Protein AF-A0A1V6PQU1-F1 (afdb_monomer_lite)

pLDDT: mean 85.0, std 11.57, range [46.12, 95.75]

InterPro domains:
  IPR003959 ATPase, AAA-type, core [PF00004] (62-90)
  IPR027417 P-loop containing nucleoside triphosphate hydrolase [G3DSA:3.40.50.300] (12-93)
  IPR027417 P-loop containing nucleoside triphosphate hydrolase [SSF52540] (9-90)

Structure (mmCIF, N/CA/C/O backbone):
data_AF-A0A1V6PQU1-F1
#
_entry.id   AF-A0A1V6PQU1-F1
#
loop_
_atom_site.group_PDB
_atom_site.id
_atom_site.type_symbol
_atom_site.label_atom_id
_atom_site.label_alt_id
_atom_site.label_comp_id
_atom_site.label_asym_id
_atom_site.label_entity_id
_atom_site.label_seq_id
_atom_site.pdbx_PDB_ins_code
_atom_site.Cartn_x
_atom_site.Cartn_y
_atom_site.Cartn_z
_atom_site.occupancy
_atom_site.B_iso_or_equiv
_atom_site.auth_seq_id
_atom_site.auth_comp_id
_atom_site.auth_asym_id
_atom_site.auth_atom_id
_atom_site.pdbx_PDB_model_num
ATOM 1 N N . MET A 1 1 ? 15.782 -23.194 3.431 1.00 55.47 1 MET A N 1
ATOM 2 C CA . MET A 1 1 ? 14.368 -23.229 3.008 1.00 55.47 1 MET A CA 1
ATOM 3 C C . MET A 1 1 ? 14.363 -22.976 1.515 1.00 55.47 1 MET A C 1
ATOM 5 O O . MET A 1 1 ? 14.887 -21.946 1.112 1.00 55.47 1 MET A O 1
ATOM 9 N N . PHE A 1 2 ? 13.894 -23.928 0.713 1.00 63.16 2 PHE A N 1
ATOM 10 C CA . PHE A 1 2 ? 13.787 -23.765 -0.738 1.00 63.16 2 PHE A CA 1
ATOM 11 C C . PHE A 1 2 ? 12.311 -23.617 -1.094 1.00 63.16 2 PHE A C 1
ATOM 13 O O . PHE A 1 2 ? 11.477 -24.326 -0.536 1.00 63.16 2 PHE A O 1
ATOM 20 N N . LEU A 1 3 ? 12.002 -22.657 -1.964 1.00 67.31 3 LEU A N 1
ATOM 21 C CA . LEU A 1 3 ? 10.662 -22.460 -2.500 1.00 67.31 3 LEU A CA 1
ATOM 22 C C . LEU A 1 3 ? 10.581 -23.239 -3.818 1.00 67.31 3 LEU A C 1
ATOM 24 O O . LEU A 1 3 ? 11.332 -22.938 -4.745 1.00 67.31 3 LEU A O 1
ATOM 28 N N . GLU A 1 4 ? 9.706 -24.238 -3.907 1.00 77.06 4 GLU A N 1
ATOM 29 C CA . GLU A 1 4 ? 9.417 -24.909 -5.178 1.00 77.06 4 GLU A CA 1
ATOM 30 C C . GLU A 1 4 ? 8.328 -24.128 -5.918 1.00 77.06 4 GLU A C 1
ATOM 32 O O . GLU A 1 4 ? 7.243 -23.893 -5.390 1.00 77.06 4 GLU A O 1
ATOM 37 N N . CYS A 1 5 ? 8.633 -23.687 -7.140 1.00 74.50 5 CYS A N 1
ATOM 38 C CA . CYS A 1 5 ? 7.711 -22.943 -7.991 1.00 74.50 5 CYS A CA 1
ATOM 39 C C . CYS A 1 5 ? 7.559 -23.669 -9.329 1.00 74.50 5 CYS A C 1
ATOM 41 O O . CYS A 1 5 ? 8.538 -23.866 -10.053 1.00 74.50 5 CYS A O 1
ATOM 43 N N . ALA A 1 6 ? 6.331 -24.059 -9.672 1.00 84.06 6 ALA A N 1
ATOM 44 C CA . ALA A 1 6 ? 6.027 -24.620 -10.980 1.00 84.06 6 ALA A CA 1
ATOM 45 C C . ALA A 1 6 ? 6.032 -23.495 -12.024 1.00 84.06 6 ALA A C 1
ATOM 47 O O . ALA A 1 6 ? 5.046 -22.779 -12.182 1.00 84.06 6 ALA A O 1
ATOM 48 N N . VAL A 1 7 ? 7.143 -23.344 -12.752 1.00 85.12 7 VAL A N 1
ATOM 49 C CA . VAL A 1 7 ? 7.312 -22.299 -13.782 1.00 85.12 7 VAL A CA 1
ATOM 50 C C . VAL A 1 7 ? 6.194 -22.349 -14.831 1.00 85.12 7 VAL A C 1
ATOM 52 O O . VAL A 1 7 ? 5.732 -21.309 -15.286 1.00 85.12 7 VAL A O 1
ATOM 55 N N . SER A 1 8 ? 5.696 -23.545 -15.161 1.00 90.81 8 SER A N 1
ATOM 56 C CA . SER A 1 8 ? 4.576 -23.744 -16.092 1.00 90.81 8 SER A CA 1
ATOM 57 C C . SER A 1 8 ? 3.229 -23.215 -15.588 1.00 90.81 8 SER A C 1
ATOM 59 O O . SER A 1 8 ? 2.303 -23.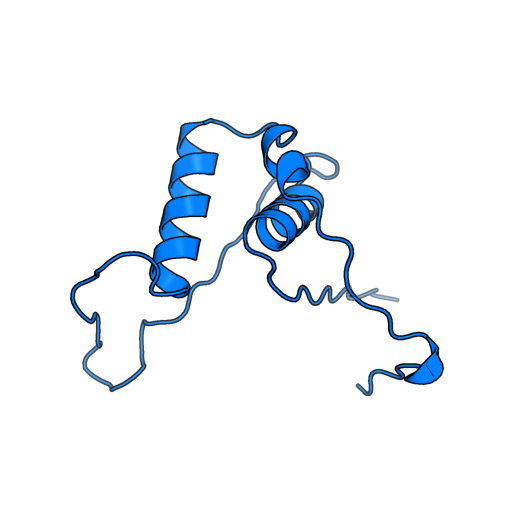091 -16.380 1.00 90.81 8 SER A O 1
ATOM 61 N N . ALA A 1 9 ? 3.096 -22.944 -14.288 1.00 84.88 9 ALA A N 1
ATOM 62 C CA . ALA A 1 9 ? 1.893 -22.381 -13.678 1.00 84.88 9 ALA A CA 1
ATOM 63 C C . ALA A 1 9 ? 1.964 -20.852 -13.521 1.00 84.88 9 ALA A C 1
ATOM 65 O O . ALA A 1 9 ? 1.013 -20.243 -13.028 1.00 84.88 9 ALA A O 1
ATOM 66 N N . LEU A 1 10 ? 3.076 -20.220 -13.916 1.00 88.06 10 LEU A N 1
ATOM 67 C CA . LEU A 1 10 ? 3.189 -18.768 -13.903 1.00 88.06 10 LEU A CA 1
ATOM 68 C C . LEU A 1 10 ? 2.304 -18.164 -14.991 1.00 88.06 10 LEU A C 1
ATOM 70 O O . LEU A 1 10 ? 2.285 -18.615 -16.135 1.00 88.06 10 LEU A O 1
ATOM 74 N N . ARG A 1 11 ? 1.595 -17.107 -14.615 1.00 89.19 11 ARG A N 1
ATOM 75 C CA . ARG A 1 11 ? 0.769 -16.296 -15.502 1.00 89.19 11 ARG A CA 1
ATOM 76 C C . ARG A 1 11 ? 0.984 -14.830 -15.176 1.00 89.19 11 ARG A C 1
ATOM 78 O O . ARG A 1 11 ? 1.443 -14.503 -14.077 1.00 89.19 11 ARG A O 1
ATOM 85 N N . ASP A 1 12 ? 0.627 -13.968 -16.116 1.00 90.75 12 ASP A N 1
ATOM 86 C CA . ASP A 1 12 ? 0.568 -12.541 -15.841 1.00 90.75 12 ASP A CA 1
ATOM 87 C C . ASP A 1 12 ? -0.416 -12.264 -14.700 1.00 90.75 12 ASP A C 1
ATOM 89 O O . ASP A 1 12 ? -1.436 -12.944 -14.536 1.00 90.75 12 ASP A O 1
ATOM 93 N N . VAL A 1 13 ? -0.057 -11.290 -13.868 1.00 89.88 13 VAL A N 1
ATOM 94 C CA . VAL A 1 13 ? -0.874 -10.890 -12.725 1.00 89.88 13 VAL A CA 1
ATOM 95 C C . VAL A 1 13 ? -2.001 -9.994 -13.226 1.00 89.88 13 VAL A C 1
ATOM 97 O O . VAL A 1 13 ? -1.749 -8.927 -13.791 1.00 89.88 13 VAL A O 1
ATOM 100 N N . ASP A 1 14 ? -3.237 -10.423 -12.982 1.00 92.88 14 ASP A N 1
ATOM 101 C CA . ASP A 1 14 ? -4.431 -9.605 -13.182 1.00 92.88 14 ASP A CA 1
ATOM 102 C C . ASP A 1 14 ? -4.592 -8.668 -11.984 1.00 92.88 14 ASP A C 1
ATOM 104 O O . ASP A 1 14 ? -5.187 -9.027 -10.970 1.00 92.88 14 ASP A O 1
ATOM 108 N N . TRP A 1 15 ? -4.004 -7.480 -12.091 1.00 94.81 15 TRP A N 1
ATOM 109 C CA . TRP A 1 15 ? -4.020 -6.490 -11.017 1.00 94.81 15 TRP A CA 1
ATOM 110 C C . TRP A 1 15 ? -5.426 -5.929 -10.772 1.00 94.81 15 TRP A C 1
ATOM 112 O O . TRP A 1 15 ? -6.120 -5.581 -11.729 1.00 94.81 15 TRP A O 1
ATOM 122 N N . SER A 1 16 ? -5.792 -5.729 -9.503 1.00 94.44 16 SER A N 1
ATOM 123 C CA . SER A 1 16 ? -7.037 -5.059 -9.087 1.00 94.44 16 SER A CA 1
ATOM 124 C C . SER A 1 16 ? -6.757 -3.857 -8.175 1.00 94.44 16 SER A C 1
ATOM 126 O O . SER A 1 16 ? -6.887 -3.950 -6.946 1.00 94.44 16 SER A O 1
ATOM 128 N N . PRO A 1 17 ? -6.367 -2.700 -8.743 1.00 92.88 17 PRO A N 1
ATOM 129 C CA . PRO A 1 17 ? -6.066 -1.497 -7.966 1.00 92.88 17 PRO A CA 1
ATOM 130 C C . PRO A 1 17 ? -7.247 -1.006 -7.115 1.00 92.88 17 PRO A C 1
ATOM 132 O O . PRO A 1 17 ? -7.040 -0.416 -6.056 1.00 92.88 17 PRO A O 1
ATOM 135 N N . GLU A 1 18 ? -8.480 -1.287 -7.545 1.00 93.75 18 GLU A N 1
ATOM 136 C CA . GLU A 1 18 ? -9.728 -0.884 -6.885 1.00 93.75 18 GLU A CA 1
ATOM 137 C C . GLU A 1 18 ? -9.921 -1.577 -5.527 1.00 93.75 18 GLU A C 1
ATOM 139 O O . GLU A 1 18 ? -10.661 -1.092 -4.671 1.00 93.75 18 GLU A O 1
ATOM 144 N N . SER A 1 19 ? -9.221 -2.690 -5.277 1.00 90.94 19 SER A N 1
ATOM 145 C CA . SER A 1 19 ? -9.233 -3.365 -3.972 1.00 90.94 19 SER A CA 1
ATOM 146 C C . SER A 1 19 ? -8.795 -2.446 -2.821 1.00 90.94 19 SER A C 1
ATOM 148 O O . SER A 1 19 ? -9.260 -2.606 -1.688 1.00 90.94 19 SER A O 1
ATOM 150 N N . PHE A 1 20 ? -7.964 -1.436 -3.104 1.00 92.69 20 PHE A N 1
ATOM 151 C CA . PHE A 1 20 ? -7.521 -0.438 -2.126 1.00 92.69 20 PHE A CA 1
ATOM 152 C C . PHE A 1 20 ? -8.655 0.473 -1.630 1.00 92.69 20 PHE A C 1
ATOM 154 O O . PHE A 1 20 ? -8.663 0.905 -0.468 1.00 92.69 20 PHE A O 1
ATOM 161 N N . ASP A 1 21 ? -9.659 0.723 -2.469 1.00 90.19 21 ASP A N 1
ATOM 162 C CA . ASP A 1 21 ? -10.818 1.534 -2.096 1.00 90.19 21 ASP A CA 1
ATOM 163 C C . ASP A 1 21 ? -11.664 0.821 -1.035 1.00 90.19 21 ASP A C 1
ATOM 165 O O . ASP A 1 21 ? -12.117 1.450 -0.075 1.00 90.19 21 ASP A O 1
ATOM 169 N N . GLY A 1 22 ? -11.755 -0.512 -1.122 1.00 88.38 22 GLY A N 1
ATOM 170 C CA . GLY A 1 22 ? -12.444 -1.373 -0.154 1.00 88.38 22 GLY A CA 1
ATOM 171 C C . GLY A 1 22 ? -11.776 -1.468 1.224 1.00 88.38 22 GLY A C 1
ATOM 172 O O . GLY A 1 22 ? -12.341 -2.055 2.148 1.00 88.38 22 GLY A O 1
ATOM 173 N N . LEU A 1 23 ? -10.585 -0.892 1.397 1.00 90.00 23 LEU A N 1
ATOM 174 C CA . LEU A 1 23 ? -9.843 -0.964 2.648 1.00 90.00 23 LEU A CA 1
ATOM 175 C C . LEU A 1 23 ? -10.538 -0.160 3.763 1.00 90.00 23 LEU A C 1
ATOM 177 O O . LEU A 1 23 ? -10.674 1.058 3.668 1.00 90.00 23 LEU A O 1
ATOM 181 N N . GLN A 1 24 ? -10.945 -0.816 4.849 1.00 88.94 24 GLN A N 1
ATOM 182 C CA . GLN A 1 24 ? -11.616 -0.164 5.982 1.00 88.94 24 GLN A CA 1
ATOM 183 C C . GLN A 1 24 ? -10.614 0.295 7.051 1.00 88.94 24 GLN A C 1
ATOM 185 O O . GLN A 1 24 ? -10.630 -0.169 8.188 1.00 88.94 24 GLN A O 1
ATOM 190 N N . ILE A 1 25 ? -9.719 1.209 6.674 1.00 88.56 25 ILE A N 1
ATOM 191 C CA . ILE A 1 25 ? -8.832 1.921 7.605 1.00 88.56 25 ILE A CA 1
ATOM 192 C C . ILE A 1 25 ? -9.081 3.425 7.503 1.00 88.56 25 ILE A C 1
ATOM 194 O O . ILE A 1 25 ? -9.591 3.903 6.487 1.00 88.56 25 ILE A O 1
ATOM 198 N N . ALA A 1 26 ? -8.707 4.166 8.546 1.00 90.88 26 ALA A N 1
ATOM 199 C CA . ALA A 1 26 ? -8.862 5.616 8.579 1.00 90.88 26 ALA A CA 1
ATOM 200 C C . ALA A 1 26 ? -8.189 6.282 7.363 1.00 90.88 26 ALA A C 1
ATOM 202 O O . ALA A 1 26 ? -7.113 5.862 6.918 1.00 90.88 26 ALA A O 1
ATOM 203 N N . SER A 1 27 ? -8.821 7.325 6.823 1.00 92.19 27 SER A N 1
ATOM 204 C CA . SER A 1 27 ? -8.358 8.068 5.642 1.00 92.19 27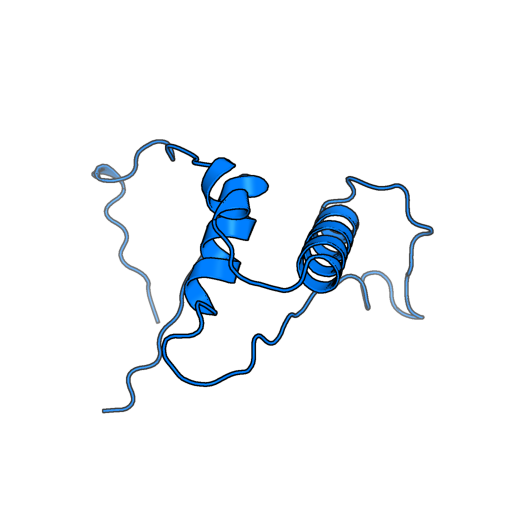 SER A CA 1
ATOM 205 C C . SER A 1 27 ? -6.936 8.596 5.801 1.00 92.19 27 SER A C 1
ATOM 207 O O . SER A 1 27 ? -6.135 8.557 4.863 1.00 92.19 27 SER A O 1
ATOM 209 N N . GLU A 1 28 ? -6.593 9.039 7.006 1.00 93.25 28 GLU A N 1
ATOM 210 C CA . GLU A 1 28 ? -5.271 9.541 7.363 1.00 93.25 28 GLU A CA 1
ATOM 211 C C . GLU A 1 28 ? -4.236 8.416 7.260 1.00 93.25 28 GLU A C 1
ATOM 213 O O . GLU A 1 28 ? -3.156 8.606 6.701 1.00 93.25 28 GLU A O 1
ATOM 218 N N . THR A 1 29 ? -4.588 7.211 7.719 1.00 91.94 29 THR A N 1
ATOM 219 C CA . THR A 1 29 ? -3.729 6.025 7.624 1.00 91.94 29 THR A CA 1
ATOM 220 C C . THR A 1 29 ? -3.548 5.575 6.176 1.00 91.94 29 THR A C 1
ATOM 222 O O . THR A 1 29 ? -2.421 5.265 5.790 1.00 91.94 29 THR A O 1
ATOM 225 N N . LYS A 1 30 ? -4.605 5.601 5.344 1.00 92.81 30 LYS A N 1
ATOM 226 C CA . LYS A 1 30 ? -4.474 5.342 3.895 1.00 92.81 30 LYS A CA 1
ATOM 227 C C . LYS A 1 30 ? -3.500 6.326 3.255 1.00 92.81 30 LYS A C 1
ATOM 229 O O . LYS A 1 30 ? -2.594 5.925 2.531 1.00 92.81 30 LYS A O 1
ATOM 234 N N . THR A 1 31 ? -3.663 7.612 3.555 1.00 94.19 31 THR A N 1
ATOM 235 C CA . THR A 1 31 ? -2.829 8.684 2.999 1.00 94.19 31 THR A CA 1
ATOM 236 C C . THR A 1 31 ? -1.369 8.528 3.413 1.00 94.19 31 THR A C 1
ATOM 238 O O . THR A 1 31 ? -0.475 8.643 2.571 1.00 94.19 31 THR A O 1
ATOM 241 N N . LEU A 1 32 ? -1.116 8.210 4.685 1.00 93.62 32 LEU A N 1
ATOM 242 C CA . LEU A 1 32 ? 0.225 7.942 5.198 1.00 93.62 32 LEU A CA 1
ATOM 243 C C . LEU A 1 32 ? 0.863 6.739 4.492 1.00 93.62 32 LEU A C 1
ATOM 245 O O . LEU A 1 32 ? 1.984 6.846 4.000 1.00 93.62 32 LEU A O 1
ATOM 249 N N . LEU A 1 33 ? 0.138 5.622 4.393 1.00 93.56 33 LEU A N 1
ATOM 250 C CA . LEU A 1 33 ? 0.606 4.407 3.730 1.00 93.56 33 LEU A CA 1
ATOM 251 C C . LEU A 1 33 ? 0.972 4.670 2.264 1.00 93.56 33 LEU A C 1
ATOM 253 O O . LEU A 1 33 ? 2.083 4.352 1.842 1.00 93.56 33 LEU A O 1
ATOM 257 N N . LEU A 1 34 ? 0.079 5.317 1.507 1.00 93.50 34 LEU A N 1
ATOM 258 C CA . LEU A 1 34 ? 0.336 5.679 0.111 1.00 93.50 34 LEU A CA 1
ATOM 259 C C . LEU A 1 34 ? 1.556 6.594 -0.021 1.00 93.50 34 LEU A C 1
ATOM 261 O O . LEU A 1 34 ? 2.353 6.413 -0.938 1.00 93.50 34 LEU A O 1
ATOM 265 N N . SER A 1 35 ? 1.715 7.566 0.878 1.00 92.44 35 SER A N 1
ATOM 266 C CA . SER A 1 35 ? 2.841 8.505 0.846 1.00 92.44 35 SER A CA 1
ATOM 267 C C . SER A 1 35 ? 4.171 7.798 1.113 1.00 92.44 35 SER A C 1
ATOM 269 O O . SER A 1 35 ? 5.123 7.995 0.363 1.00 92.44 35 SER A O 1
ATOM 271 N N . LEU A 1 36 ? 4.224 6.916 2.117 1.00 91.69 36 LEU A N 1
ATOM 272 C CA . LEU A 1 36 ? 5.417 6.126 2.437 1.00 91.69 36 LEU A CA 1
ATOM 273 C C . LEU A 1 36 ? 5.830 5.222 1.271 1.00 91.69 36 LEU A C 1
ATOM 275 O O . LEU A 1 36 ? 7.002 5.192 0.894 1.00 91.69 36 LEU A O 1
ATOM 279 N N . VAL A 1 37 ? 4.867 4.516 0.672 1.00 92.62 37 VAL A N 1
ATOM 280 C CA . VAL A 1 37 ? 5.138 3.626 -0.463 1.00 92.62 37 VAL A CA 1
ATOM 281 C C . VAL A 1 37 ? 5.581 4.428 -1.687 1.00 92.62 37 VAL A C 1
ATOM 283 O O . VAL A 1 37 ? 6.580 4.076 -2.307 1.00 92.62 37 VAL A O 1
ATOM 286 N N . LYS A 1 38 ? 4.921 5.550 -2.003 1.00 92.06 38 LYS A N 1
ATOM 287 C CA . LYS A 1 38 ? 5.325 6.429 -3.113 1.00 92.06 38 LYS A CA 1
ATOM 288 C C . LYS A 1 38 ? 6.745 6.967 -2.948 1.00 92.06 38 LYS A C 1
ATOM 290 O O . LYS A 1 38 ? 7.501 6.949 -3.915 1.00 92.06 38 LYS A O 1
ATOM 295 N N . THR A 1 39 ? 7.113 7.398 -1.743 1.00 88.75 39 THR A N 1
ATOM 296 C CA . THR A 1 39 ? 8.484 7.823 -1.429 1.00 88.75 39 THR A CA 1
ATOM 297 C C . THR A 1 39 ? 9.475 6.682 -1.644 1.00 88.75 39 THR A C 1
ATOM 299 O O . THR A 1 39 ? 10.475 6.863 -2.331 1.00 88.75 39 THR A O 1
ATOM 302 N N . ARG A 1 40 ? 9.177 5.476 -1.141 1.00 87.00 40 ARG A N 1
ATOM 303 C CA . ARG A 1 40 ? 10.045 4.301 -1.322 1.00 87.00 40 ARG A CA 1
ATOM 304 C C . ARG A 1 40 ? 10.206 3.899 -2.791 1.00 87.00 40 ARG A C 1
ATOM 306 O O . ARG A 1 40 ? 11.268 3.417 -3.171 1.00 87.00 40 ARG A O 1
ATOM 313 N N . LEU A 1 41 ? 9.168 4.083 -3.603 1.00 89.19 41 LEU A N 1
ATOM 314 C CA . LEU A 1 41 ? 9.192 3.807 -5.040 1.00 89.19 41 LEU A CA 1
ATOM 315 C C . LEU A 1 41 ? 9.810 4.947 -5.871 1.00 89.19 41 LEU A C 1
ATOM 317 O O . LEU A 1 41 ? 9.869 4.829 -7.091 1.00 89.19 41 LEU A O 1
ATOM 321 N N . GLY A 1 42 ? 10.246 6.049 -5.247 1.00 87.56 42 GLY A N 1
ATOM 322 C CA . GLY A 1 42 ? 10.791 7.210 -5.958 1.00 87.56 42 GLY A CA 1
ATOM 323 C C . GLY A 1 42 ? 9.758 7.954 -6.812 1.00 87.56 42 GLY A C 1
ATOM 324 O O . GLY A 1 42 ? 10.124 8.692 -7.721 1.00 87.56 42 GLY A O 1
ATOM 325 N N . LEU A 1 43 ? 8.462 7.763 -6.539 1.00 88.06 43 LEU A N 1
ATOM 326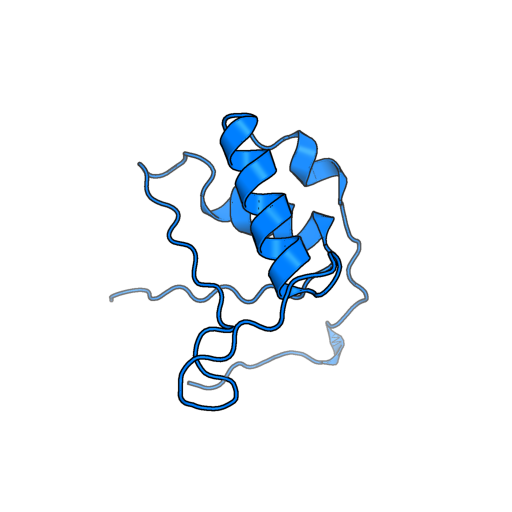 C CA . LEU A 1 43 ? 7.363 8.396 -7.281 1.00 88.06 43 LEU A CA 1
ATOM 327 C C . LEU A 1 43 ? 7.117 9.847 -6.852 1.00 88.06 43 LEU A C 1
ATOM 329 O O . LEU A 1 43 ? 6.371 10.568 -7.511 1.00 88.06 43 LEU A O 1
ATOM 333 N N . ILE A 1 44 ? 7.704 10.265 -5.731 1.00 84.56 44 ILE A N 1
ATOM 334 C CA . ILE A 1 44 ? 7.656 11.636 -5.226 1.00 84.56 44 ILE A CA 1
ATOM 335 C C . ILE A 1 44 ? 9.102 12.126 -5.089 1.00 84.56 44 ILE A C 1
ATOM 337 O O . ILE A 1 44 ? 9.927 11.385 -4.552 1.00 84.56 44 ILE A O 1
ATOM 341 N N . PRO A 1 45 ? 9.423 13.356 -5.532 1.00 74.88 45 PRO A N 1
ATOM 342 C CA . PRO A 1 45 ? 10.730 13.950 -5.297 1.00 74.88 45 PRO A CA 1
ATOM 343 C C . PRO A 1 45 ? 10.962 14.109 -3.796 1.00 74.88 45 PRO A C 1
ATOM 345 O O . PRO A 1 45 ? 10.256 14.862 -3.123 1.00 74.88 45 PRO A O 1
ATOM 348 N N . THR A 1 46 ? 11.961 13.416 -3.271 1.00 69.69 46 THR A N 1
ATOM 349 C CA . THR A 1 46 ? 12.426 13.600 -1.898 1.00 69.69 46 THR A CA 1
ATOM 350 C C . THR A 1 46 ? 13.869 14.057 -1.913 1.00 69.69 46 THR A C 1
ATOM 352 O O . THR A 1 46 ? 14.645 13.649 -2.777 1.00 69.69 46 THR A O 1
ATOM 355 N N . VAL A 1 47 ? 14.246 14.888 -0.940 1.00 68.19 47 VAL A N 1
ATOM 356 C CA . VAL A 1 47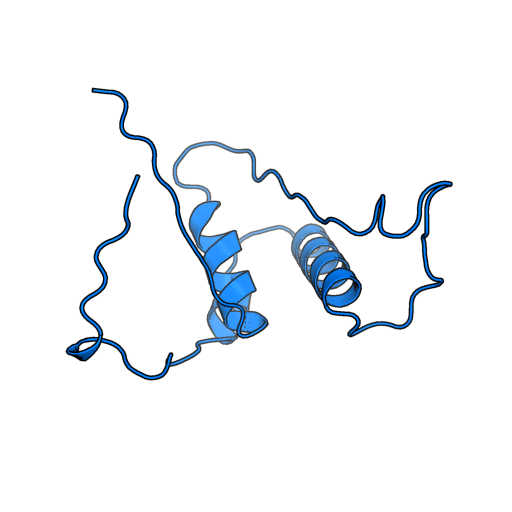 ? 15.666 15.126 -0.666 1.00 68.19 47 VAL A CA 1
ATOM 357 C C . VAL A 1 47 ? 16.283 13.760 -0.352 1.00 68.19 47 VAL A C 1
ATOM 359 O O . VAL A 1 47 ? 15.704 13.048 0.475 1.00 68.19 47 VAL A O 1
ATOM 362 N N . PRO A 1 48 ? 17.381 13.355 -1.015 1.00 61.31 48 PRO A N 1
ATOM 363 C CA . PRO A 1 48 ? 18.062 12.112 -0.690 1.00 61.31 48 PRO A CA 1
ATOM 364 C C . PRO A 1 48 ? 18.382 12.108 0.805 1.00 61.31 48 PRO A C 1
ATOM 366 O O . PRO A 1 48 ? 19.164 12.929 1.281 1.00 61.31 48 PRO A O 1
ATOM 369 N N . PHE A 1 49 ? 17.710 11.237 1.555 1.00 60.38 49 PHE A N 1
ATOM 370 C CA . PHE A 1 49 ? 18.094 10.941 2.924 1.00 60.38 49 PHE A CA 1
ATOM 371 C C . PHE A 1 49 ? 19.113 9.813 2.838 1.00 60.38 49 PHE A C 1
ATOM 373 O O . PHE A 1 49 ? 18.749 8.641 2.731 1.00 60.38 49 PHE A O 1
ATOM 380 N N . ASP A 1 50 ? 20.381 10.196 2.798 1.00 56.00 50 ASP A N 1
ATOM 381 C CA . ASP A 1 50 ? 21.484 9.306 3.126 1.00 56.00 50 ASP A CA 1
ATOM 382 C C . ASP A 1 50 ? 21.875 9.601 4.570 1.00 56.00 50 ASP A C 1
ATOM 384 O O . ASP A 1 50 ? 22.169 10.746 4.924 1.00 56.00 50 ASP A O 1
ATOM 388 N N . ASP A 1 51 ? 21.842 8.575 5.421 1.00 58.59 51 ASP A N 1
ATOM 389 C CA . ASP A 1 51 ? 22.520 8.626 6.717 1.00 58.59 51 ASP A CA 1
ATOM 390 C C . ASP A 1 51 ? 24.037 8.851 6.484 1.00 58.59 51 ASP A C 1
ATOM 392 O O . ASP A 1 51 ? 24.525 8.959 5.362 1.00 58.59 51 ASP A O 1
ATOM 396 N N . VAL A 1 52 ? 24.843 8.850 7.544 1.00 69.12 52 VAL A N 1
ATOM 397 C CA . VAL A 1 52 ? 26.317 8.927 7.466 1.00 69.12 52 VAL A CA 1
ATOM 398 C C . VAL A 1 52 ? 26.930 7.807 6.591 1.00 69.12 52 VAL A C 1
ATOM 400 O O . VAL A 1 52 ? 28.098 7.880 6.216 1.00 69.12 52 VAL A O 1
ATOM 403 N N . ILE A 1 53 ? 26.154 6.766 6.263 1.00 72.50 53 ILE A N 1
ATOM 404 C CA . ILE A 1 53 ? 26.540 5.621 5.435 1.00 72.50 53 ILE A CA 1
ATOM 405 C C . ILE A 1 53 ? 25.631 5.573 4.202 1.00 72.50 53 ILE A C 1
ATOM 407 O O . ILE A 1 53 ? 24.415 5.453 4.350 1.00 72.50 53 ILE A O 1
ATOM 411 N N . ASP A 1 54 ? 26.245 5.582 3.019 1.00 69.25 54 ASP A N 1
ATOM 412 C CA . ASP A 1 54 ? 25.574 5.454 1.719 1.00 69.25 54 ASP A CA 1
ATOM 413 C C . ASP A 1 54 ? 24.613 4.249 1.687 1.00 69.25 54 ASP A C 1
ATOM 415 O O . ASP A 1 54 ? 24.974 3.120 2.044 1.00 69.25 54 ASP A O 1
ATOM 419 N N . GLY A 1 55 ? 23.356 4.506 1.325 1.00 64.62 55 GLY A N 1
ATOM 420 C CA . GLY A 1 55 ? 22.286 3.515 1.224 1.00 64.62 55 GLY A CA 1
ATOM 421 C C . GLY A 1 55 ? 21.639 3.115 2.556 1.00 64.62 55 GLY A C 1
ATOM 422 O O . GLY A 1 55 ? 20.640 2.382 2.564 1.00 64.62 55 GLY A O 1
ATOM 423 N N . LYS A 1 56 ? 22.144 3.595 3.700 1.00 70.00 56 LYS A N 1
ATOM 424 C CA . LYS A 1 56 ? 21.543 3.341 5.014 1.00 70.00 56 LYS A CA 1
ATOM 425 C C . LYS A 1 56 ? 20.412 4.337 5.283 1.00 70.00 56 LYS A C 1
ATOM 427 O O . LYS A 1 56 ? 20.555 5.539 5.111 1.00 70.00 56 LYS A O 1
ATOM 432 N N . GLY A 1 57 ? 19.272 3.818 5.745 1.00 70.00 57 GLY A N 1
ATOM 433 C CA . GLY A 1 57 ? 18.085 4.626 6.063 1.00 70.00 57 GLY A CA 1
ATOM 434 C C . GLY A 1 57 ? 17.043 4.706 4.944 1.00 70.00 57 GLY A C 1
ATOM 435 O O . GLY A 1 57 ? 15.958 5.227 5.171 1.00 70.00 57 GLY A O 1
ATOM 436 N N . GLN A 1 58 ? 17.308 4.118 3.774 1.00 73.81 58 GLN A N 1
ATOM 437 C CA . GLN A 1 58 ? 16.353 4.123 2.655 1.00 73.81 58 GLN A CA 1
ATOM 438 C C . GLN A 1 58 ? 15.301 3.003 2.716 1.00 73.81 58 GLN A C 1
ATOM 440 O O . GLN A 1 58 ? 14.397 2.942 1.879 1.00 73.81 58 GLN A O 1
ATOM 445 N N . GLY A 1 59 ? 15.421 2.084 3.676 1.00 79.56 59 GLY A N 1
ATOM 446 C CA . GLY A 1 59 ? 14.475 0.987 3.867 1.00 79.56 59 GLY A CA 1
ATOM 447 C C . GLY A 1 59 ? 13.144 1.457 4.458 1.00 79.56 59 GLY A C 1
ATOM 448 O O . GLY A 1 59 ? 13.110 2.333 5.314 1.00 79.56 59 GLY A O 1
ATOM 449 N N . LEU A 1 60 ? 12.049 0.823 4.039 1.00 86.75 60 LEU A N 1
ATOM 450 C CA . LEU A 1 60 ? 10.721 1.002 4.626 1.00 86.75 60 LEU A CA 1
ATOM 451 C C . LEU A 1 60 ? 10.284 -0.319 5.257 1.00 86.75 60 LEU A C 1
ATOM 453 O O . LEU A 1 60 ? 10.244 -1.342 4.577 1.00 86.75 60 LEU A O 1
ATOM 457 N N . ASN A 1 61 ? 9.954 -0.289 6.546 1.00 89.81 61 ASN A N 1
ATOM 458 C CA . ASN A 1 61 ? 9.439 -1.438 7.281 1.00 89.81 61 ASN A CA 1
ATOM 459 C C . ASN A 1 61 ? 8.153 -1.019 7.998 1.00 89.81 61 ASN A C 1
ATOM 461 O O . ASN A 1 61 ? 8.146 -0.014 8.707 1.00 89.81 61 ASN A O 1
ATOM 465 N N . ILE A 1 62 ? 7.061 -1.751 7.778 1.00 91.69 62 ILE A N 1
ATOM 466 C CA . ILE A 1 62 ? 5.730 -1.399 8.287 1.00 91.69 62 ILE A CA 1
ATOM 467 C C . ILE A 1 62 ? 5.221 -2.541 9.161 1.00 91.69 62 ILE A C 1
ATOM 469 O O . ILE A 1 62 ? 5.113 -3.677 8.706 1.00 91.69 62 ILE A O 1
ATOM 473 N N . LEU A 1 63 ? 4.858 -2.221 10.404 1.00 93.44 63 LEU A N 1
ATOM 474 C CA . LEU A 1 63 ? 4.179 -3.138 11.313 1.00 93.44 63 LEU A CA 1
ATOM 475 C C . LEU A 1 63 ? 2.678 -2.839 11.319 1.00 93.44 63 LEU A C 1
ATOM 477 O O . LEU A 1 63 ? 2.249 -1.791 11.797 1.00 93.44 63 LEU A O 1
ATOM 481 N N . LEU A 1 64 ? 1.872 -3.784 10.835 1.00 91.75 64 LEU A N 1
ATOM 482 C CA . LEU A 1 64 ? 0.418 -3.737 10.974 1.00 91.75 64 LEU A CA 1
ATOM 483 C C . LEU A 1 64 ? 0.017 -4.481 12.249 1.00 91.75 64 LEU A C 1
ATOM 485 O O . LEU A 1 64 ? 0.111 -5.705 12.314 1.00 91.75 64 LEU A O 1
ATOM 489 N N . ASN A 1 65 ? -0.429 -3.746 13.266 1.00 92.19 65 ASN A N 1
ATOM 490 C CA . ASN A 1 65 ? -0.849 -4.308 14.548 1.00 92.19 65 ASN A CA 1
ATOM 491 C C . ASN A 1 65 ? -2.374 -4.249 14.716 1.00 92.19 65 ASN A C 1
ATOM 493 O O . ASN A 1 65 ? -3.013 -3.278 14.323 1.00 92.19 65 ASN A O 1
ATOM 497 N N . GLY A 1 66 ? -2.951 -5.280 15.332 1.00 89.50 66 GLY A N 1
ATOM 498 C CA . GLY A 1 66 ? -4.371 -5.328 15.671 1.00 89.50 66 GLY A CA 1
ATOM 499 C C . GLY A 1 66 ? -4.904 -6.756 15.842 1.00 89.50 66 GLY A C 1
ATOM 500 O O . GLY A 1 66 ? -4.217 -7.713 15.464 1.00 89.50 66 GLY A O 1
ATOM 501 N N . PRO A 1 67 ? -6.134 -6.923 16.362 1.00 92.62 67 PRO A N 1
ATOM 502 C CA . PRO A 1 67 ? -6.780 -8.228 16.536 1.00 92.62 67 PRO A CA 1
ATOM 503 C C . PRO A 1 67 ? -6.835 -9.060 15.241 1.00 92.62 67 PRO A C 1
ATOM 505 O O . PRO A 1 67 ? -6.754 -8.506 14.138 1.00 92.62 67 PRO A O 1
ATOM 508 N N . PRO A 1 68 ? -6.947 -10.397 15.309 1.00 91.19 68 PRO A N 1
ATOM 509 C CA . PRO A 1 68 ? -7.203 -11.208 14.118 1.00 91.19 68 PRO A CA 1
ATOM 510 C C . PRO A 1 68 ? -8.497 -10.754 13.420 1.00 91.19 68 PRO A C 1
ATOM 512 O O . PRO A 1 68 ? -9.438 -10.314 14.071 1.00 91.19 68 PRO A O 1
ATOM 515 N N . GLY A 1 69 ? -8.527 -10.819 12.087 1.00 88.06 69 GLY A N 1
ATOM 516 C CA . GLY A 1 69 ? -9.705 -10.444 11.292 1.00 88.06 69 GLY A CA 1
ATOM 517 C C . GLY A 1 69 ? -9.843 -8.961 10.918 1.00 88.06 69 GLY A C 1
ATOM 518 O O . GLY A 1 69 ? -10.687 -8.642 10.095 1.00 88.06 69 GLY A O 1
ATOM 519 N N . VAL A 1 70 ? -8.991 -8.052 11.412 1.00 89.81 70 VAL A N 1
ATOM 520 C CA . VAL A 1 70 ? -9.090 -6.598 11.108 1.00 89.81 70 VAL A CA 1
ATOM 521 C C . VAL A 1 70 ? -8.484 -6.171 9.759 1.00 89.81 70 VAL A C 1
ATOM 523 O O . VAL A 1 70 ? -8.126 -5.015 9.571 1.00 89.81 70 VAL A O 1
ATOM 526 N N . GLY A 1 71 ? -8.295 -7.104 8.822 1.00 89.44 71 GLY A N 1
ATOM 527 C CA . GLY A 1 71 ? -7.814 -6.767 7.474 1.00 89.44 71 GLY A CA 1
ATOM 528 C C . GLY A 1 71 ? -6.328 -6.396 7.366 1.00 89.44 71 GLY A C 1
ATOM 529 O O . GLY A 1 71 ? -5.941 -5.729 6.413 1.00 89.44 71 GLY A O 1
ATOM 530 N N . LYS A 1 72 ? -5.467 -6.837 8.296 1.00 93.25 72 LYS A N 1
ATOM 531 C CA . LYS A 1 72 ? -4.007 -6.599 8.223 1.00 93.25 72 LYS A CA 1
ATOM 532 C C . LYS A 1 72 ? -3.388 -7.158 6.939 1.00 93.25 72 LYS A C 1
ATOM 534 O O . LYS A 1 72 ? -2.735 -6.431 6.205 1.00 93.25 72 LYS A O 1
ATOM 539 N N . THR A 1 73 ? -3.631 -8.436 6.652 1.00 93.44 73 THR A N 1
ATOM 540 C CA . THR A 1 73 ? -3.140 -9.091 5.428 1.00 93.44 73 THR A CA 1
ATOM 541 C C . THR A 1 73 ? -3.715 -8.419 4.188 1.00 93.44 73 THR A C 1
ATOM 543 O O . THR A 1 73 ? -2.963 -8.017 3.307 1.00 93.44 73 THR A O 1
ATOM 546 N N . PHE A 1 74 ? -5.026 -8.170 4.200 1.00 94.12 74 PHE A N 1
ATOM 547 C CA . PHE A 1 74 ? -5.716 -7.480 3.116 1.00 94.12 74 PHE A CA 1
ATOM 548 C C . PHE A 1 74 ? -5.166 -6.066 2.861 1.00 94.12 74 PHE A C 1
ATOM 550 O O . PHE A 1 74 ? -5.085 -5.636 1.720 1.00 94.12 74 PHE A O 1
ATOM 557 N N . THR A 1 75 ? -4.707 -5.354 3.898 1.00 94.44 75 THR A N 1
ATOM 558 C CA . THR A 1 75 ? -4.032 -4.052 3.744 1.00 94.44 75 THR A CA 1
ATOM 559 C C . THR A 1 75 ? -2.763 -4.170 2.912 1.00 94.44 75 THR A C 1
ATOM 561 O O . THR A 1 75 ? -2.524 -3.335 2.040 1.00 94.44 75 THR A O 1
ATOM 564 N N . VAL A 1 76 ? -1.952 -5.200 3.159 1.00 94.31 76 VAL A N 1
ATOM 565 C CA . VAL A 1 76 ? -0.725 -5.444 2.390 1.00 94.31 76 VAL A CA 1
ATOM 566 C C . VAL A 1 76 ? -1.067 -5.828 0.952 1.00 94.31 76 VAL A C 1
ATOM 568 O O . VAL A 1 76 ? -0.501 -5.253 0.025 1.00 94.31 76 VAL A O 1
ATOM 571 N N . GLU A 1 77 ? -2.022 -6.740 0.771 1.00 94.44 77 GLU A N 1
ATOM 572 C CA . GLU A 1 77 ? -2.480 -7.207 -0.542 1.00 94.44 77 GLU A CA 1
ATOM 573 C C . GLU A 1 77 ? -3.030 -6.049 -1.380 1.00 94.44 77 GLU A C 1
ATOM 575 O O . GLU A 1 77 ? -2.476 -5.750 -2.434 1.00 94.44 77 GLU A O 1
ATOM 580 N N . ALA A 1 78 ? -4.011 -5.305 -0.869 1.00 95.38 78 ALA A N 1
ATOM 581 C CA . ALA A 1 78 ? -4.622 -4.181 -1.573 1.00 95.38 78 ALA A CA 1
ATOM 582 C C . ALA A 1 78 ? -3.614 -3.067 -1.909 1.00 95.38 78 ALA A C 1
ATOM 584 O O . ALA A 1 78 ? -3.682 -2.446 -2.968 1.00 95.38 78 ALA A O 1
ATOM 585 N N . THR A 1 79 ? -2.632 -2.823 -1.033 1.00 94.81 79 THR A N 1
ATOM 586 C CA . THR A 1 79 ? -1.545 -1.873 -1.325 1.00 94.81 79 THR A CA 1
ATOM 587 C C . THR A 1 79 ? -0.642 -2.391 -2.442 1.00 94.81 79 THR A C 1
ATOM 589 O O . THR A 1 79 ? -0.235 -1.621 -3.312 1.00 94.81 79 THR A O 1
ATOM 592 N N . SER A 1 80 ? -0.324 -3.689 -2.442 1.00 95.00 80 SER A N 1
ATOM 593 C CA . SER A 1 80 ? 0.492 -4.300 -3.494 1.00 95.00 80 SER A CA 1
ATOM 594 C C . SER A 1 80 ? -0.217 -4.287 -4.848 1.00 95.00 80 SER A C 1
ATOM 596 O O . SER A 1 80 ? 0.412 -3.940 -5.845 1.00 95.00 80 SER A O 1
ATOM 598 N N . GLU A 1 81 ? -1.527 -4.536 -4.865 1.00 95.75 81 GLU A N 1
ATOM 599 C CA . GLU A 1 81 ? -2.382 -4.449 -6.049 1.00 95.75 81 GLU A CA 1
ATOM 600 C C . GLU A 1 81 ? -2.409 -3.025 -6.617 1.00 95.75 81 GLU A C 1
ATOM 602 O O . GLU A 1 81 ? -2.154 -2.810 -7.804 1.00 95.75 81 GLU A O 1
ATOM 607 N N . TYR A 1 82 ? -2.620 -2.029 -5.750 1.00 95.38 82 TYR A N 1
ATOM 608 C CA . TYR A 1 82 ? -2.675 -0.617 -6.129 1.00 95.38 82 TYR A CA 1
ATOM 609 C C . TYR A 1 82 ? -1.395 -0.130 -6.823 1.00 95.38 82 TYR A C 1
ATOM 611 O O . TYR A 1 82 ? -1.450 0.585 -7.824 1.00 95.38 82 TYR A O 1
ATOM 619 N N . PHE A 1 83 ? -0.227 -0.523 -6.308 1.00 94.94 83 PHE A N 1
ATOM 620 C CA . PHE A 1 83 ? 1.074 -0.126 -6.859 1.00 94.94 83 PHE A CA 1
ATOM 621 C C . PHE A 1 83 ? 1.666 -1.134 -7.854 1.00 94.94 83 PHE A C 1
ATOM 623 O O . PHE A 1 83 ? 2.766 -0.901 -8.359 1.00 94.94 83 PHE A O 1
ATOM 630 N N . LYS A 1 84 ? 0.964 -2.237 -8.143 1.00 94.69 84 LYS A N 1
ATOM 631 C CA . LYS A 1 84 ? 1.445 -3.351 -8.978 1.00 94.69 84 LYS A CA 1
ATOM 632 C C . LYS A 1 84 ? 2.789 -3.918 -8.509 1.00 94.69 84 LYS A C 1
ATOM 634 O O . LYS A 1 84 ? 3.708 -4.161 -9.294 1.00 94.69 84 LYS A O 1
ATOM 639 N N . LEU A 1 85 ? 2.921 -4.087 -7.196 1.00 93.25 85 LEU A N 1
ATOM 640 C CA . LEU A 1 85 ? 4.121 -4.608 -6.550 1.00 93.25 85 LEU A CA 1
ATOM 641 C C . LEU A 1 85 ? 4.024 -6.119 -6.382 1.00 93.25 85 LEU A C 1
ATOM 643 O O . LEU A 1 85 ? 2.992 -6.656 -5.992 1.00 93.25 85 LEU A O 1
ATOM 647 N N . ARG A 1 86 ? 5.141 -6.815 -6.606 1.00 90.62 86 ARG A N 1
ATOM 648 C CA . ARG A 1 86 ? 5.248 -8.240 -6.269 1.00 90.62 86 ARG A CA 1
ATOM 649 C C . ARG A 1 86 ? 5.163 -8.406 -4.751 1.00 90.62 86 ARG A C 1
ATOM 651 O O . ARG A 1 86 ? 5.957 -7.800 -4.031 1.00 90.62 86 ARG A O 1
ATOM 658 N N . LEU A 1 87 ? 4.247 -9.250 -4.285 1.00 91.56 87 LEU A N 1
ATOM 659 C CA . LEU A 1 87 ? 4.059 -9.563 -2.872 1.00 91.56 87 LEU A CA 1
ATOM 660 C C . LEU A 1 87 ? 4.537 -10.986 -2.567 1.00 91.56 87 LEU A C 1
ATOM 662 O O . LEU A 1 87 ? 4.144 -11.938 -3.235 1.00 91.56 87 LEU A O 1
ATOM 666 N N . TYR A 1 88 ? 5.358 -11.130 -1.528 1.00 89.44 88 TYR A N 1
ATOM 667 C CA . TYR A 1 88 ? 5.767 -12.425 -0.990 1.00 89.44 88 TYR A CA 1
ATOM 668 C C . TYR A 1 88 ? 5.244 -12.552 0.439 1.00 89.44 88 TYR A C 1
ATOM 670 O O . TYR A 1 88 ? 5.591 -11.746 1.302 1.00 89.44 88 TYR A O 1
ATOM 678 N N . SER A 1 89 ? 4.409 -13.562 0.686 1.00 88.44 89 SER A N 1
ATOM 679 C CA . SER A 1 89 ? 3.875 -13.871 2.015 1.00 88.44 89 SER A CA 1
ATOM 680 C C . SER A 1 89 ? 4.649 -15.037 2.623 1.00 88.44 89 SER A C 1
ATOM 682 O O . SER A 1 89 ? 4.815 -16.075 1.985 1.00 88.44 89 SER A O 1
ATOM 684 N N . VAL A 1 90 ? 5.129 -14.867 3.855 1.00 87.31 90 VAL A N 1
ATOM 685 C CA . VAL A 1 90 ? 5.835 -15.907 4.613 1.00 87.31 90 VAL A CA 1
ATOM 686 C C . VAL A 1 90 ? 5.053 -16.163 5.893 1.00 87.31 90 VAL A C 1
ATOM 688 O O . VAL A 1 90 ? 4.861 -15.256 6.701 1.00 87.31 90 VAL A O 1
ATOM 691 N N . GLN A 1 91 ? 4.596 -17.398 6.078 1.00 81.12 91 GLN A N 1
ATOM 692 C CA . GLN A 1 91 ? 3.890 -17.838 7.278 1.00 81.12 91 GLN A CA 1
ATOM 693 C C . GLN A 1 91 ? 4.737 -18.889 7.985 1.00 81.12 91 GLN A C 1
ATOM 695 O O . GLN A 1 91 ? 5.150 -19.874 7.373 1.00 81.12 91 GLN A O 1
ATOM 700 N N . GLN A 1 92 ? 5.009 -18.680 9.271 1.00 76.38 92 GLN A N 1
ATOM 701 C CA . GLN A 1 92 ? 5.681 -19.675 10.095 1.00 76.38 92 GLN A CA 1
ATOM 702 C C . GLN A 1 92 ? 4.629 -20.450 10.885 1.00 76.38 92 GLN A C 1
ATOM 704 O O . GLN A 1 92 ? 4.026 -19.921 11.816 1.00 76.38 92 GLN A O 1
ATOM 709 N N . PHE A 1 93 ? 4.412 -21.705 10.503 1.00 70.75 93 PHE A N 1
ATOM 710 C CA . PHE A 1 93 ? 3.667 -22.650 11.325 1.00 70.75 93 PHE A CA 1
ATOM 711 C C . PHE A 1 93 ? 4.618 -23.184 12.396 1.00 70.75 93 PHE A C 1
ATOM 713 O O . PHE A 1 93 ? 5.623 -23.819 12.075 1.00 70.75 93 PHE A O 1
ATOM 720 N N . ILE A 1 94 ? 4.335 -22.876 13.660 1.00 57.34 94 ILE A N 1
ATOM 721 C CA . ILE A 1 94 ? 4.988 -23.537 14.791 1.00 57.34 94 ILE A CA 1
ATOM 722 C C . ILE A 1 94 ? 4.226 -24.850 14.987 1.00 57.34 94 ILE A C 1
ATOM 724 O O . ILE A 1 94 ? 3.035 -24.815 15.298 1.00 57.34 94 ILE A O 1
ATOM 728 N N . ALA A 1 95 ? 4.890 -25.970 14.702 1.00 46.12 95 ALA A N 1
ATOM 729 C CA . ALA A 1 95 ? 4.400 -27.317 14.990 1.00 46.12 95 ALA A CA 1
ATOM 730 C C . ALA A 1 95 ? 4.754 -27.720 16.425 1.00 46.12 95 ALA A C 1
ATOM 732 O O . ALA A 1 95 ? 5.845 -27.308 16.887 1.00 46.12 95 ALA A O 1
#

Radius of gyration: 16.32 Å; chains: 1; bounding box: 39×42×33 Å

Sequence (95 aa):
MFLECAVSALRDVDWSPESFDGLQIASETKTLLLSLVKTRLGLIPTVPFDDVIDGKGQGLNILLNGPPGVGKTFTVEATSEYFKLRLYSVQQFIA

Secondary structure (DSSP, 8-state):
------GGG-------GGGGTT--S-HHHHHHHHHHHHHHTT-S-------SSTTTT--------SSTTSSHHHHHHHHHHHHT-----------

Foldseek 3Di:
DDDDDDPVPDDDDPFDLCLLVVQPDDPVVSVVLVVLVCVLVVVDDDDDDDDVDPPPPSDDDDDDDDDPPNCSVVNVVSVCSNVVHDDDDDDDDDD

Organism: NCBI:txid416450

=== Feature glossary ===
Feature key, reading from the visual/contextual features back to the raw sequence:

Rendered structure images. Six rendered views show the 3D structure from the faces of a cube — i.e. along ±x, ±y, ±z. Rendering representation is drawn randomly per protein from cartoon (secondary-structure ribbons), sticks (backbone bonds), or molecular surface; coloring is either N→C rainbow (blue at the N-terminus through red at the C-terminus) or one color per chain.

Contact-map, Ramachandran, and PAE plots. The contact map is a binary N×N matrix image: pixel (i, j) is dark where Cα_i and Cα_j are within 8 Å and |i−j|>4. Because the |i−j|>4 filter removes local helical contacts, off-diagonal stripes parallel to the main diagonal indicate parallel β-sheets; stripes perpendicular to it indicate antiparallel β-sheets. The Ramachandran plot scatters every residue's (φ, ψ) pair against the sterically allowed regions. The PAE heatmap renders the predicted-aligned-error matrix.

InterPro / GO / CATH / organism. Database cross-references. InterPro integrates a dozen domain/family signature databases into unified entries with residue-range hits. GO terms attach function/process/location labels with evidence codes. CATH codes position the fold in a four-level structural taxonomy. Organism is the NCBI-taxonomy species name.

Nearest PDB structures. The Foldseek neighbor list gives the closest experimentally determined structures in the PDB, ranked by structural alignment. TM-score near 1 means near-identical fold; near 0.3 means only rough topology match. This is how one finds what a novel AlphaFold prediction most resembles in the solved-structure universe.

Predicted aligned error. PAE(i, j) answers: if I align the predicted and true structures on residue i, how far off (in Å) do I expect residue j to be? A block-diagonal PAE matrix with low values on the blocks and high values off-diagonal is the signature of a multi-domain protein with confidently predicted domains but uncertain inter-domain orientation.

Solvent-accessible surface area. Accessible surf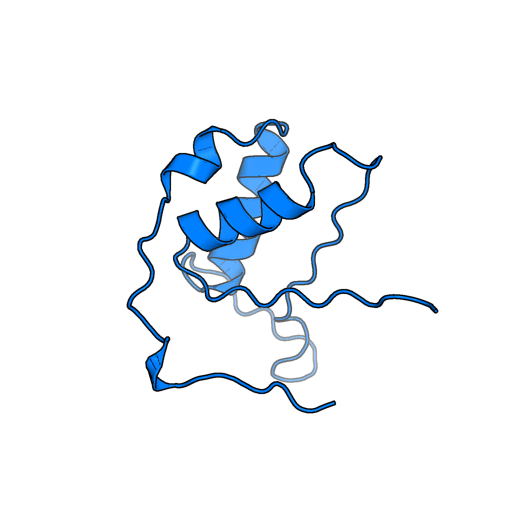ace area quantifies burial. A residue with SASA near zero is packed into the hydrophobic core; one with SASA >100 Å² sits on the surface. Computed here via the Shrake–Rupley numerical algorithm with a 1.4 Å probe.

B-factor. B-factor (Debye–Waller factor) reflects atomic displacement in the crystal lattice. It is an experimental observable (units Å²), not a prediction; low values mean the atom is pinned down, high values mean it moves or is heterogeneous across the crystal.

pLDDT. For AlphaFold models, the B-factor field carries pLDDT — the model's own estimate of local accuracy on a 0–100 scale. Regions with pLDDT<50 should be treated as essentially unmodeled; they often correspond to intrinsically disordered segments.

Backbone torsions (φ/ψ). φ (phi) and ψ (psi) are the two rotatable b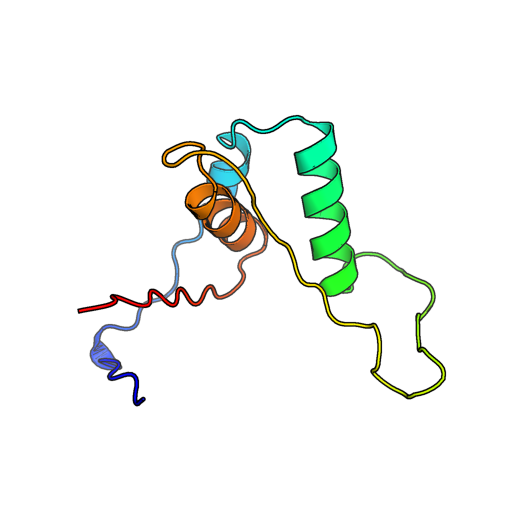ackbone dihedrals per residue: φ is the C(i-1)–N–Cα–C torsion, ψ is the N–Cα–C–N(i+1) torsion, both in degrees on (−180°, 180°]. α-helical residues cluster near (−60°, −45°); β-strand residues near (−120°, +130°). A Ramachandran plot is simply a scatter of (φ, ψ) for every residue.

Radius of gyration, Cα contacts, bounding box. Radius of gyration (Rg) is the root-mean-square distance of Cα atoms from their centroid — a single number for overall size and compactness. A globular domain of N residues has Rg ≈ 2.2·N^0.38 Å; an extended or disordered chain has a much larger Rg. The Cα contact count is the number of residue pairs whose Cα atoms are within 8 Å and are more than four positions apart in sequence — a standard proxy for tertiary packing density. The bounding box is the smallest axis-aligned box enclosing all Cα atoms.

Secondary structure (3-state, P-SEA). Three-state secondary structure (P-SEA) collapses the eight DSSP classes into helix (a), strand (b), and coil (c). P-SEA assigns these from Cα geometry alone — distances and angles — without requiring backbone oxygens, so it works on any Cα trace.

Secondary structure (8-state, DSSP). DSSP 8-state secondary structure assigns each residue one of H (α-helix), G (3₁₀-helix), I (π-helix), E (extended β-strand), B (isolated β-bridge), T (hydrogen-bonded turn), S (bend), or '-' (coil). The assignment is computed from backbone hydrogen-bond geometry via the Kabsch–Sander algorithm.

Foldseek 3Di. A 3Di character summarizes, for each residue, the relative orientation of the Cα frame of its nearest spatial neighbor. Because it encodes fold topology rather than chemistry, 3Di alignments detect remote structural similarity that sequence alignment misses.

mmCIF coordinates. The mmCIF block holds the 3D Cartesian coordinates of each backbone atom (N, Cα, C, O) in ångströms. mmCIF is the PDB's canonical archive format — a tagged-loop text representation of the atomic model.

Sequence. Sequence gives the chain of amino acids in standard one-letter code (A=alanine, C=cysteine, …, Y=tyrosine), read N→C. It is the only feature that is directly encoded by the gene; all structural features are derived from the folded form of this sequence.